Protein AF-A0A2T1E009-F1 (afdb_monomer_lite)

Radius of gyration: 15.41 Å; chains: 1; bounding box: 42×33×36 Å

Foldseek 3Di:
DDPLLVQLVVLLLVVLVCLQPHDQDFDPFDDDLLETQECDDDPPCCPDPSVLGLYHHDPCRGSLVSLVVSLCVSCVPLDDPFCSSQLVVQLSVQLVVQCVVCVPVDDNSLSSLQSSQLSVVQSVCSVVVNNDFDSDQVSSDTPVVVDDLVRDDGHNDSVVSQVVVVVVVDHD

Sequence (172 aa):
MDSNFQEKRAALNYLSEKLLLTPVGIDKEWGSANVVITSHQDKRASRSFYSQLRQIVTADAKELSWLFCKLGDIFLGLYDSTSELEFFGRLANTALRYQSLSKNDENQRDLLFAVLHEAFAILDEMESGIFEYFLVSPGNEIVDDFIEQAQRRGFVSVEETKKFFALKGIKL

Secondary structure (DSSP, 8-state):
--HHHHHHHHHHHHHHHHHHHSPPP--PPEEETTEEEESS--TTGGGSGGGGSEEEE-TTHHHHHHHHHHHHHHHBTTB-TTHHHHHHHHHHHHHHHHHHHHTT---HHHHHHHHHHHHHHHHHHHHTT-----S--GGG--GGGS--GGG-SS-S-HHHHHHHHHHTT---

pLDDT: mean 90.17, std 10.53, range [51.62, 98.62]

Structure (mmCIF, N/CA/C/O backbone):
data_AF-A0A2T1E009-F1
#
_entry.id   AF-A0A2T1E009-F1
#
loop_
_atom_site.group_PDB
_atom_site.id
_atom_site.type_symbol
_atom_site.label_atom_id
_atom_site.label_alt_id
_atom_site.label_comp_id
_atom_site.label_asym_id
_atom_site.label_entity_id
_atom_site.label_seq_id
_atom_site.pdbx_PDB_ins_code
_atom_site.Cartn_x
_atom_site.Cartn_y
_atom_site.Cartn_z
_atom_site.occupancy
_atom_site.B_iso_or_equiv
_atom_site.auth_seq_id
_atom_site.auth_comp_id
_atom_site.auth_asym_id
_atom_site.auth_atom_id
_atom_site.pdbx_PDB_model_num
ATOM 1 N N . MET A 1 1 ? -17.657 6.400 15.821 1.00 59.25 1 MET A N 1
ATOM 2 C CA . MET A 1 1 ? -16.548 6.243 14.864 1.00 59.25 1 MET A CA 1
ATOM 3 C C . MET A 1 1 ? -15.400 7.046 15.432 1.00 59.25 1 MET A C 1
ATOM 5 O O . MET A 1 1 ? -15.640 8.180 15.833 1.00 59.25 1 MET A O 1
ATOM 9 N N . ASP A 1 2 ? -14.243 6.425 15.612 1.00 80.81 2 ASP A N 1
ATOM 10 C CA . ASP A 1 2 ? -13.071 7.058 16.222 1.00 80.81 2 ASP A CA 1
ATOM 11 C C . ASP A 1 2 ? -12.526 8.145 15.274 1.00 80.81 2 ASP A C 1
ATOM 13 O O . ASP A 1 2 ? -12.359 7.907 14.073 1.00 80.81 2 ASP A O 1
ATOM 17 N N . SER A 1 3 ? -12.316 9.358 15.797 1.00 86.94 3 SER A N 1
ATOM 18 C CA . SER A 1 3 ? -11.892 10.522 15.011 1.00 86.94 3 SER A CA 1
ATOM 19 C C . SER A 1 3 ? -10.546 10.300 14.319 1.00 86.94 3 SER A C 1
ATOM 21 O O . SER A 1 3 ? -10.349 10.800 13.215 1.00 86.94 3 SER A O 1
ATOM 23 N N . ASN A 1 4 ? -9.655 9.494 14.905 1.00 92.75 4 ASN A N 1
ATOM 24 C CA . ASN A 1 4 ? -8.355 9.180 14.315 1.00 92.75 4 ASN A CA 1
ATOM 25 C C . ASN A 1 4 ? -8.506 8.385 13.003 1.00 92.75 4 ASN A C 1
ATOM 27 O O . ASN A 1 4 ? -7.931 8.743 11.975 1.00 92.75 4 ASN A O 1
ATOM 31 N N . PHE A 1 5 ? -9.351 7.349 12.992 1.00 95.12 5 PHE A N 1
ATOM 32 C CA . PHE A 1 5 ? -9.596 6.539 11.791 1.00 95.12 5 PHE A CA 1
ATOM 33 C C . PHE A 1 5 ? -10.293 7.334 10.684 1.00 95.12 5 PHE A C 1
ATOM 35 O O . PHE A 1 5 ? -9.970 7.167 9.505 1.00 95.12 5 PHE A O 1
ATOM 42 N N . GLN A 1 6 ? -11.200 8.248 11.042 1.00 95.00 6 GLN A N 1
ATOM 43 C CA . GLN A 1 6 ? -11.825 9.149 10.071 1.00 95.00 6 GLN A CA 1
ATOM 44 C C . GLN A 1 6 ? -10.801 10.076 9.402 1.00 95.00 6 GLN A C 1
ATOM 46 O O . GLN A 1 6 ? -10.836 10.238 8.180 1.00 95.00 6 GLN A O 1
ATOM 51 N N . GLU A 1 7 ? -9.863 10.637 10.169 1.00 96.62 7 GLU A N 1
ATOM 52 C CA . GLU A 1 7 ? -8.780 11.472 9.638 1.00 96.62 7 GLU A CA 1
ATOM 53 C C . GLU A 1 7 ? -7.863 10.686 8.694 1.00 96.62 7 GLU A C 1
ATOM 55 O O . GLU A 1 7 ? -7.585 11.142 7.581 1.00 96.62 7 GLU A O 1
ATOM 60 N N . LYS A 1 8 ? -7.447 9.471 9.078 1.00 97.62 8 LYS A N 1
ATOM 61 C CA . LYS A 1 8 ? -6.616 8.623 8.206 1.00 97.62 8 LYS A CA 1
ATOM 62 C C . LYS A 1 8 ? -7.347 8.239 6.921 1.00 97.62 8 LYS A C 1
ATOM 64 O O . LYS A 1 8 ? -6.766 8.285 5.837 1.00 97.62 8 LYS A O 1
ATOM 69 N N . ARG A 1 9 ? -8.645 7.937 7.011 1.00 97.38 9 ARG A N 1
ATOM 70 C CA . ARG A 1 9 ? -9.490 7.629 5.850 1.00 97.38 9 ARG A CA 1
ATOM 71 C C . ARG A 1 9 ? -9.611 8.820 4.902 1.00 97.38 9 ARG A C 1
ATOM 73 O O . ARG A 1 9 ? -9.524 8.642 3.687 1.00 97.38 9 ARG A O 1
ATOM 80 N N . ALA A 1 10 ? -9.773 10.029 5.438 1.00 96.81 10 ALA A N 1
ATOM 81 C CA . ALA A 1 10 ? -9.766 11.253 4.643 1.00 96.81 10 ALA A CA 1
ATOM 82 C C . ALA A 1 10 ? -8.408 11.471 3.955 1.00 96.81 10 ALA A C 1
ATOM 84 O O . ALA A 1 10 ? -8.376 11.811 2.772 1.00 96.81 10 ALA A O 1
ATOM 85 N N . ALA A 1 11 ? -7.297 11.201 4.647 1.00 98.00 11 ALA A N 1
ATOM 86 C CA . ALA A 1 11 ? -5.957 11.291 4.071 1.00 98.00 11 ALA A CA 1
ATOM 87 C C . ALA A 1 11 ? -5.729 10.279 2.931 1.00 98.00 11 ALA A C 1
ATOM 89 O O . ALA A 1 11 ? -5.160 10.644 1.902 1.00 98.00 11 ALA A O 1
ATOM 90 N N . LEU A 1 12 ? -6.224 9.041 3.061 1.00 97.94 12 LEU A N 1
ATOM 91 C CA . LEU A 1 12 ? -6.177 8.048 1.980 1.00 97.94 12 LEU A CA 1
ATOM 92 C C . LEU A 1 12 ? -7.020 8.461 0.770 1.00 97.94 12 LEU A C 1
ATOM 94 O O . LEU A 1 12 ? -6.556 8.344 -0.365 1.00 97.94 12 LEU A O 1
ATOM 98 N N . ASN A 1 13 ? -8.228 8.987 0.993 1.00 96.50 13 ASN A N 1
ATOM 99 C CA . ASN A 1 13 ? -9.058 9.513 -0.094 1.00 96.50 13 ASN A CA 1
ATOM 100 C C . ASN A 1 13 ? -8.341 10.671 -0.813 1.00 96.50 13 ASN A C 1
ATOM 102 O O . ASN A 1 13 ? -8.210 10.650 -2.035 1.00 96.50 13 ASN A O 1
ATOM 106 N N . TYR A 1 14 ? -7.777 11.624 -0.068 1.00 95.81 14 TYR A N 1
ATOM 107 C CA . TYR A 1 14 ? -6.994 12.716 -0.650 1.00 95.81 14 TYR A CA 1
ATOM 108 C C . TYR A 1 14 ? -5.792 12.206 -1.464 1.00 95.81 14 TYR A C 1
ATOM 110 O O . TYR A 1 14 ? -5.535 12.681 -2.571 1.00 95.81 14 TYR A O 1
ATOM 118 N N . LEU A 1 15 ? -5.064 11.208 -0.951 1.00 96.44 15 LEU A N 1
ATOM 119 C CA . LEU A 1 15 ? -3.936 10.606 -1.660 1.00 96.44 15 LEU A CA 1
ATOM 120 C C . LEU A 1 15 ? -4.378 9.930 -2.968 1.00 96.44 15 LEU A C 1
ATOM 122 O O . LEU A 1 15 ? -3.696 10.069 -3.983 1.00 96.44 15 LEU A O 1
ATOM 126 N N . SER A 1 16 ? -5.533 9.258 -2.965 1.00 94.75 16 SER A N 1
ATOM 127 C CA . SER A 1 16 ? -6.094 8.623 -4.163 1.00 94.75 16 SER A CA 1
ATOM 128 C C . SER A 1 16 ? -6.489 9.633 -5.247 1.00 94.75 16 SER A C 1
ATOM 130 O O . SER A 1 16 ? -6.161 9.435 -6.417 1.00 94.75 16 SER A O 1
ATOM 132 N N . GLU A 1 17 ? -7.095 10.763 -4.872 1.00 93.44 17 GLU A N 1
ATOM 133 C CA . GLU A 1 17 ? -7.392 11.859 -5.804 1.00 93.44 17 GLU A CA 1
ATOM 134 C C . GLU A 1 17 ? -6.108 12.483 -6.361 1.00 93.44 17 GLU A C 1
ATOM 136 O O . GLU A 1 17 ? -5.990 12.740 -7.562 1.00 93.44 17 GLU A O 1
ATOM 141 N N . LYS A 1 18 ? -5.104 12.681 -5.501 1.00 93.31 18 LYS A N 1
ATOM 142 C CA . LYS A 1 18 ? -3.812 13.240 -5.900 1.00 93.31 18 LYS A CA 1
ATOM 143 C C . LYS A 1 18 ? -3.093 12.362 -6.927 1.00 93.31 18 LYS A C 1
ATOM 145 O O . LYS A 1 18 ? -2.574 12.900 -7.907 1.00 93.31 18 LYS A O 1
ATOM 150 N N . LEU A 1 19 ? -3.084 11.042 -6.731 1.00 92.62 19 LEU A N 1
ATOM 151 C CA . LEU A 1 19 ? -2.498 10.080 -7.675 1.00 92.62 19 LEU A CA 1
ATOM 152 C C . LEU A 1 19 ? -3.182 10.103 -9.050 1.00 92.62 19 LEU A C 1
ATOM 154 O O . LEU A 1 19 ? -2.532 9.855 -10.066 1.00 92.62 19 LEU A O 1
ATOM 158 N N . LEU A 1 20 ? -4.477 10.426 -9.100 1.00 89.31 20 LEU A N 1
ATOM 159 C CA . LEU A 1 20 ? -5.213 10.546 -10.357 1.00 89.31 20 LEU A CA 1
ATOM 160 C C . LEU A 1 20 ? -4.874 11.847 -11.103 1.00 89.31 20 LEU A C 1
ATOM 162 O O . LEU A 1 20 ? -4.660 11.837 -12.320 1.00 89.31 20 LEU A O 1
ATOM 166 N N . LEU A 1 21 ? -4.854 12.966 -10.374 1.00 88.38 21 LEU A N 1
ATOM 167 C CA . LEU A 1 21 ? -4.870 14.317 -10.943 1.00 88.38 21 LEU A CA 1
ATOM 168 C C . LEU A 1 21 ? -3.486 14.931 -11.160 1.00 88.38 21 LEU A C 1
ATOM 170 O O . LEU A 1 21 ? -3.363 15.901 -11.908 1.00 88.38 21 LEU A O 1
ATOM 174 N N . THR A 1 22 ? -2.450 14.412 -10.501 1.00 88.38 22 THR A N 1
ATOM 175 C CA . THR A 1 22 ? -1.111 15.014 -10.519 1.00 88.38 22 THR A CA 1
ATOM 176 C C . THR A 1 22 ? -0.032 13.994 -10.878 1.00 88.38 22 THR A C 1
ATOM 178 O O . THR A 1 22 ? -0.251 12.792 -10.714 1.00 88.38 22 THR A O 1
ATOM 181 N N . PRO A 1 23 ? 1.135 14.439 -11.383 1.00 90.69 23 PRO A N 1
ATOM 182 C CA . PRO A 1 23 ? 2.300 13.571 -11.499 1.00 90.69 23 PRO A CA 1
ATOM 183 C C . PRO A 1 23 ? 2.642 12.939 -10.147 1.00 90.69 23 PRO A C 1
ATOM 185 O O . PRO A 1 23 ? 2.592 13.611 -9.112 1.00 90.69 23 PRO A O 1
ATOM 188 N N . VAL A 1 24 ? 2.990 11.653 -10.164 1.00 92.94 24 VAL A N 1
ATOM 189 C CA . VAL A 1 24 ? 3.362 10.922 -8.951 1.00 92.94 24 VAL A CA 1
ATOM 190 C C . VAL A 1 24 ? 4.660 11.508 -8.394 1.00 92.94 24 VAL A C 1
ATOM 192 O O . VAL A 1 24 ? 5.567 11.875 -9.143 1.00 92.94 24 VAL A O 1
ATOM 195 N N . GLY A 1 25 ? 4.727 11.655 -7.070 1.00 93.19 25 GLY A N 1
ATOM 196 C CA . GLY A 1 25 ? 5.964 12.057 -6.411 1.00 93.19 25 GLY A CA 1
ATOM 197 C C . GLY A 1 25 ? 7.020 10.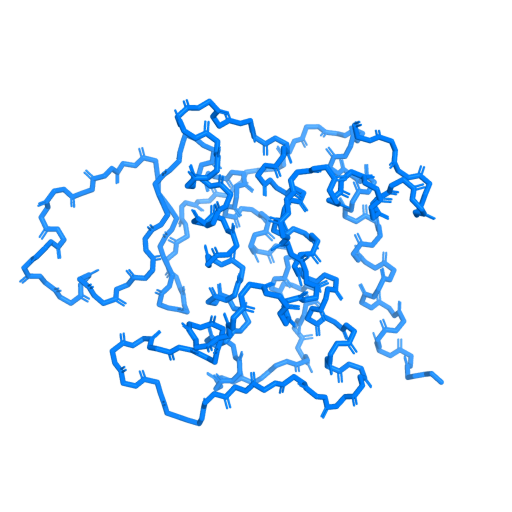957 -6.493 1.00 93.19 25 GLY A C 1
ATOM 198 O O . GLY A 1 25 ? 6.710 9.802 -6.757 1.00 93.19 25 GLY A O 1
ATOM 199 N N . ILE A 1 26 ? 8.272 11.312 -6.225 1.00 96.50 26 ILE A N 1
ATOM 200 C CA . ILE A 1 26 ? 9.382 10.358 -6.170 1.00 96.50 26 ILE A CA 1
ATOM 201 C C . ILE A 1 26 ? 10.104 10.475 -4.832 1.00 96.50 26 ILE A C 1
ATOM 203 O O . ILE A 1 26 ? 10.182 11.563 -4.258 1.00 96.50 26 ILE A O 1
ATOM 207 N N . ASP A 1 27 ? 10.659 9.363 -4.366 1.00 96.69 27 ASP A N 1
ATOM 208 C CA . ASP A 1 27 ? 11.581 9.311 -3.234 1.00 96.69 27 ASP A CA 1
ATOM 209 C C . ASP A 1 27 ? 12.829 8.490 -3.609 1.00 96.69 27 ASP A C 1
ATOM 211 O O . ASP A 1 27 ? 12.978 8.016 -4.740 1.00 96.69 27 ASP A O 1
ATOM 215 N N . LYS A 1 28 ? 13.772 8.355 -2.677 1.00 96.44 28 LYS A N 1
ATOM 216 C CA . LYS A 1 28 ? 14.851 7.370 -2.772 1.00 96.44 28 LYS A CA 1
ATOM 217 C C . LYS A 1 28 ? 14.256 5.960 -2.758 1.00 96.44 28 LYS A C 1
ATOM 219 O O . LYS A 1 28 ? 13.160 5.745 -2.253 1.00 96.44 28 LYS A O 1
ATOM 224 N N . GLU A 1 29 ? 15.008 5.007 -3.299 1.00 95.62 29 GLU A N 1
ATOM 225 C CA . GLU A 1 29 ? 14.662 3.588 -3.197 1.00 95.62 29 GLU A CA 1
ATOM 226 C C . GLU A 1 29 ? 14.481 3.174 -1.727 1.00 95.62 29 GLU A C 1
ATOM 228 O O . GLU A 1 29 ? 15.238 3.605 -0.850 1.00 95.62 29 GLU A O 1
ATOM 233 N N . TRP A 1 30 ? 13.451 2.369 -1.465 1.00 96.06 30 TRP A N 1
ATOM 234 C CA . TRP A 1 30 ? 13.050 1.970 -0.120 1.00 96.06 30 TRP A CA 1
ATOM 235 C C . TRP A 1 30 ? 13.895 0.810 0.410 1.00 96.06 30 TRP A C 1
ATOM 237 O O . TRP A 1 30 ? 14.167 -0.158 -0.303 1.00 96.06 30 TRP A O 1
ATOM 247 N N . GLY A 1 31 ? 14.233 0.870 1.698 1.00 92.44 31 GLY A N 1
ATOM 248 C CA . GLY A 1 31 ? 14.943 -0.187 2.416 1.00 92.44 31 GLY A CA 1
ATOM 249 C C . GLY A 1 31 ? 14.652 -0.131 3.912 1.00 92.44 31 GLY A C 1
ATOM 250 O O . GLY A 1 31 ? 15.496 0.311 4.687 1.00 92.44 31 GLY A O 1
ATOM 251 N N . SER A 1 32 ? 13.446 -0.532 4.310 1.00 91.19 32 SER A N 1
ATOM 252 C CA . SER A 1 32 ? 12.987 -0.551 5.707 1.00 91.19 32 SER A CA 1
ATOM 253 C C . SER A 1 32 ? 11.902 -1.611 5.911 1.00 91.19 32 SER A C 1
ATOM 255 O O . SER A 1 32 ? 11.340 -2.106 4.935 1.00 91.19 32 SER A O 1
ATOM 257 N N . ALA A 1 33 ? 11.608 -1.958 7.169 1.00 91.25 33 ALA A N 1
ATOM 258 C CA . ALA A 1 33 ? 10.594 -2.948 7.556 1.00 91.25 33 ALA A CA 1
ATOM 259 C C . ALA A 1 33 ? 10.740 -4.291 6.811 1.00 91.25 33 ALA A C 1
ATOM 261 O O . ALA A 1 33 ? 9.762 -4.900 6.393 1.00 91.25 33 ALA A O 1
ATOM 262 N N . ASN A 1 34 ? 11.990 -4.723 6.594 1.00 90.94 34 ASN A N 1
ATOM 263 C CA . ASN A 1 34 ? 12.362 -5.903 5.803 1.00 90.94 34 ASN A CA 1
ATOM 264 C C . ASN A 1 34 ? 11.814 -5.933 4.355 1.00 90.94 34 ASN A C 1
ATOM 266 O O . ASN A 1 34 ? 11.739 -6.993 3.720 1.00 90.94 34 ASN A O 1
ATOM 270 N N . VAL A 1 35 ? 11.471 -4.765 3.815 1.00 93.94 35 VAL A N 1
ATOM 271 C CA . VAL A 1 35 ? 11.057 -4.550 2.430 1.00 93.94 35 VAL A CA 1
ATOM 272 C C . VAL A 1 35 ? 12.142 -3.762 1.705 1.00 93.94 35 VAL A C 1
ATOM 274 O O . VAL A 1 35 ? 12.717 -2.815 2.246 1.00 93.94 35 VAL A O 1
ATOM 277 N N . VAL A 1 36 ? 12.400 -4.136 0.454 1.00 95.00 36 VAL A N 1
ATOM 278 C CA . VAL A 1 36 ? 13.275 -3.403 -0.464 1.00 95.00 36 VAL A CA 1
ATOM 279 C C . VAL A 1 36 ? 12.507 -3.108 -1.744 1.00 95.00 36 VAL A C 1
ATOM 281 O O . VAL A 1 36 ? 11.981 -4.029 -2.364 1.00 95.00 36 VAL A O 1
ATOM 284 N N . ILE A 1 37 ? 12.479 -1.843 -2.161 1.00 96.69 37 ILE A N 1
ATOM 285 C CA . ILE A 1 37 ? 11.933 -1.427 -3.459 1.00 96.69 37 ILE A CA 1
ATOM 286 C C . ILE A 1 37 ? 13.076 -0.832 -4.267 1.00 96.69 37 ILE A C 1
ATOM 288 O O . ILE A 1 37 ? 13.658 0.170 -3.860 1.00 96.69 37 ILE A O 1
ATOM 292 N N . THR A 1 38 ? 13.401 -1.437 -5.406 1.00 95.75 38 THR A N 1
ATOM 293 C CA . THR A 1 38 ? 14.547 -1.018 -6.220 1.00 95.75 38 THR A CA 1
ATOM 294 C C . THR A 1 38 ? 14.273 -1.141 -7.712 1.00 95.75 38 THR A C 1
ATOM 296 O O . THR A 1 38 ? 13.491 -1.977 -8.157 1.00 95.75 38 THR A O 1
ATOM 299 N N . SER A 1 39 ? 14.945 -0.311 -8.503 1.00 94.19 39 SER A N 1
ATOM 300 C CA . SER A 1 39 ? 14.938 -0.391 -9.966 1.00 94.19 39 SER A CA 1
ATOM 301 C C . SER A 1 39 ? 15.928 -1.417 -10.521 1.00 94.19 39 SER A C 1
ATOM 303 O O . SER A 1 39 ? 15.928 -1.715 -11.718 1.00 94.19 39 SER A O 1
ATOM 305 N N . HIS A 1 40 ? 16.765 -1.999 -9.658 1.00 88.88 40 HIS A N 1
ATOM 306 C CA . HIS A 1 40 ? 17.836 -2.897 -10.062 1.00 88.88 40 HIS A CA 1
ATOM 307 C C . HIS A 1 40 ? 17.768 -4.238 -9.338 1.00 88.88 40 HIS A C 1
ATOM 309 O O . HIS A 1 40 ? 17.869 -4.332 -8.117 1.00 88.88 40 HIS A O 1
ATOM 315 N N . GLN A 1 41 ? 17.681 -5.318 -10.114 1.00 77.88 41 GLN A N 1
ATOM 316 C CA . GLN A 1 41 ? 17.782 -6.663 -9.564 1.00 77.88 41 GLN A CA 1
ATOM 317 C C . GLN A 1 41 ? 19.236 -6.969 -9.180 1.00 77.88 41 GLN A C 1
ATOM 319 O O . GLN A 1 41 ? 20.085 -7.199 -10.048 1.00 77.88 41 GLN A O 1
ATOM 324 N N . ASP A 1 42 ? 19.532 -7.017 -7.881 1.00 66.25 42 ASP A N 1
ATOM 325 C CA . ASP A 1 42 ? 20.856 -7.431 -7.419 1.00 66.25 42 ASP A CA 1
ATOM 326 C C . ASP A 1 42 ? 20.976 -8.964 -7.409 1.00 66.25 42 ASP A C 1
ATOM 328 O O . ASP A 1 42 ? 20.496 -9.663 -6.514 1.00 66.25 42 ASP A O 1
ATOM 332 N N . LYS A 1 43 ? 21.658 -9.511 -8.423 1.00 59.31 43 LYS A N 1
ATOM 333 C CA . LYS A 1 43 ? 21.873 -10.962 -8.599 1.00 59.31 43 LYS A CA 1
ATOM 334 C C . LYS A 1 43 ? 22.664 -11.617 -7.454 1.00 59.31 43 LYS A C 1
ATOM 336 O O . LYS A 1 43 ? 22.793 -12.839 -7.436 1.00 59.31 43 LYS A O 1
ATOM 341 N N . ARG A 1 44 ? 23.221 -10.839 -6.517 1.00 53.69 44 ARG A N 1
ATOM 342 C CA . ARG A 1 44 ? 24.002 -11.337 -5.368 1.00 53.69 44 ARG A CA 1
ATOM 343 C C . ARG A 1 44 ? 23.160 -11.596 -4.115 1.00 53.69 44 ARG A C 1
ATOM 345 O O . ARG A 1 44 ? 23.671 -1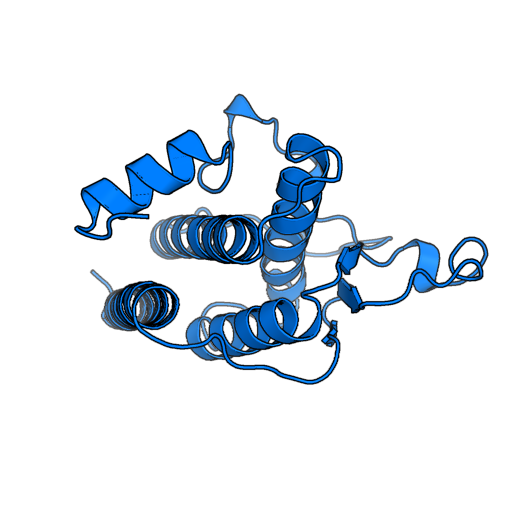2.204 -3.174 1.00 53.69 44 ARG A O 1
ATOM 352 N N . ALA A 1 45 ? 21.891 -11.181 -4.099 1.00 53.66 45 ALA A N 1
ATOM 353 C CA . ALA A 1 45 ? 21.011 -11.313 -2.935 1.00 53.66 45 ALA A CA 1
ATOM 354 C C . ALA A 1 45 ? 20.752 -12.776 -2.518 1.00 53.66 45 ALA A C 1
ATOM 356 O O . ALA A 1 45 ? 20.524 -13.052 -1.343 1.00 53.66 45 ALA A O 1
ATOM 357 N N . SER A 1 46 ? 20.891 -13.737 -3.441 1.00 52.28 46 SER A N 1
ATOM 358 C CA . SER A 1 46 ? 20.552 -15.152 -3.219 1.00 52.28 46 SER A CA 1
ATOM 359 C C . SER A 1 46 ? 21.461 -15.914 -2.237 1.00 52.28 46 SER A C 1
ATOM 361 O O . SER A 1 46 ? 21.233 -17.098 -2.004 1.00 52.28 46 SER A O 1
ATOM 363 N N . ARG A 1 47 ? 22.518 -15.293 -1.691 1.00 51.62 47 ARG A N 1
ATOM 364 C CA . ARG A 1 47 ? 23.462 -15.916 -0.733 1.00 51.62 47 ARG A CA 1
ATOM 365 C C . ARG A 1 47 ? 23.677 -15.106 0.556 1.00 51.62 47 ARG A C 1
ATOM 367 O O . ARG A 1 47 ? 24.614 -15.390 1.294 1.00 51.62 47 ARG A O 1
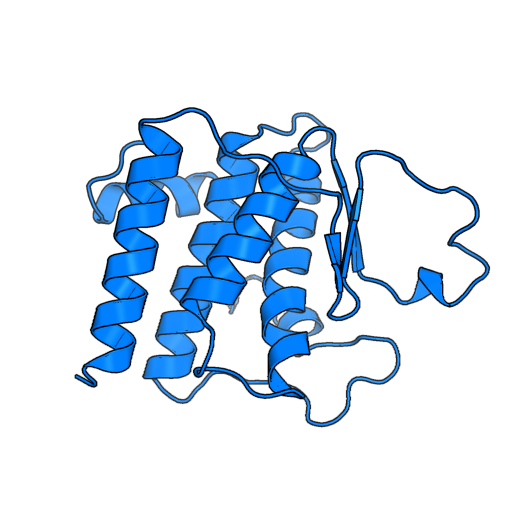ATOM 374 N N . SER A 1 48 ? 22.857 -14.088 0.817 1.00 58.28 48 SER A N 1
ATOM 375 C CA . SER A 1 48 ? 23.050 -13.131 1.919 1.00 58.28 48 SER A CA 1
ATOM 376 C C . SER A 1 48 ? 21.784 -12.965 2.772 1.00 58.28 48 SER A C 1
ATOM 378 O O . SER A 1 48 ? 20.727 -13.472 2.406 1.00 58.28 48 SER A O 1
ATOM 380 N N . PHE A 1 49 ? 21.877 -12.213 3.876 1.00 54.34 49 PHE A N 1
ATOM 381 C CA . PHE A 1 49 ? 20.752 -11.712 4.689 1.00 54.34 49 PHE A CA 1
ATOM 382 C C . PHE A 1 49 ? 19.605 -11.140 3.828 1.00 54.34 49 PHE A C 1
ATOM 384 O O . PHE A 1 49 ? 18.434 -11.311 4.146 1.00 54.34 49 PHE A O 1
ATOM 391 N N . TYR A 1 50 ? 19.941 -10.562 2.668 1.00 54.75 50 TYR A N 1
ATOM 392 C CA . TYR A 1 50 ? 18.993 -10.066 1.663 1.00 54.75 50 TYR A CA 1
ATOM 393 C C . TYR A 1 50 ? 18.054 -11.131 1.068 1.00 54.75 50 TYR A C 1
ATOM 395 O O . TYR A 1 50 ? 17.025 -10.767 0.514 1.00 54.75 50 TYR A O 1
ATOM 403 N N . SER A 1 51 ? 18.363 -12.428 1.190 1.00 60.31 51 SER A N 1
ATOM 404 C CA . SER A 1 51 ? 17.490 -13.522 0.727 1.00 60.31 51 SER A CA 1
ATOM 405 C C . SER A 1 51 ? 16.172 -13.628 1.499 1.00 60.31 51 SER A C 1
ATOM 407 O O . SER A 1 51 ? 15.237 -14.250 1.007 1.00 60.31 51 SER A O 1
ATOM 409 N N . GLN A 1 52 ? 16.095 -13.016 2.684 1.00 73.38 52 GLN A N 1
ATOM 410 C CA . GLN A 1 52 ? 14.889 -12.983 3.513 1.00 73.38 52 GLN A CA 1
ATOM 411 C C . GLN A 1 52 ? 14.087 -11.684 3.333 1.00 73.38 52 GLN A C 1
ATOM 413 O O . GLN A 1 52 ? 13.011 -11.538 3.904 1.00 73.38 52 GLN A O 1
ATOM 418 N N . LEU A 1 53 ? 14.585 -10.714 2.557 1.00 84.88 53 LEU A N 1
ATOM 419 C CA . LEU A 1 53 ? 13.872 -9.456 2.337 1.00 84.88 53 LEU A CA 1
ATOM 420 C C . LEU A 1 53 ? 12.798 -9.620 1.262 1.00 84.88 53 LEU A C 1
ATOM 422 O O . LEU A 1 53 ? 13.014 -10.272 0.239 1.00 84.88 53 LEU A O 1
ATOM 426 N N . ARG A 1 54 ? 11.661 -8.948 1.459 1.00 90.94 54 ARG A N 1
ATOM 427 C CA . ARG A 1 54 ? 10.645 -8.797 0.412 1.00 90.94 54 ARG A CA 1
ATOM 428 C C . ARG A 1 54 ? 11.157 -7.782 -0.596 1.00 90.94 54 ARG A C 1
ATOM 430 O O . ARG A 1 54 ? 11.116 -6.579 -0.345 1.00 90.94 54 ARG A O 1
ATOM 437 N N . GLN A 1 55 ? 11.691 -8.275 -1.707 1.00 92.88 55 GLN A N 1
ATOM 438 C CA . GLN A 1 55 ? 12.282 -7.438 -2.744 1.00 92.88 55 GLN A CA 1
ATOM 439 C C . GLN A 1 55 ? 11.307 -7.223 -3.900 1.00 92.88 55 GLN A C 1
ATOM 441 O O . GLN A 1 55 ? 10.966 -8.166 -4.609 1.00 92.88 55 GLN A O 1
ATOM 446 N N . ILE A 1 56 ? 10.931 -5.968 -4.128 1.00 95.00 56 ILE A N 1
ATOM 447 C CA . ILE A 1 56 ? 10.164 -5.524 -5.292 1.00 95.00 56 ILE A CA 1
ATOM 448 C C . ILE A 1 56 ? 11.143 -4.884 -6.268 1.00 95.00 56 ILE A C 1
ATOM 450 O O . ILE A 1 56 ? 11.837 -3.922 -5.926 1.00 95.00 56 ILE A O 1
ATOM 454 N N . VAL A 1 57 ? 11.202 -5.426 -7.483 1.00 94.75 57 VAL A N 1
ATOM 455 C CA . VAL A 1 57 ? 12.014 -4.871 -8.570 1.00 94.75 57 VAL A CA 1
ATOM 456 C C . VAL A 1 57 ? 11.082 -4.294 -9.624 1.00 94.75 57 VAL A C 1
ATOM 458 O O . VAL A 1 57 ? 10.350 -5.048 -10.257 1.00 94.75 57 VAL A O 1
ATOM 461 N N . THR A 1 58 ? 11.096 -2.975 -9.807 1.00 95.44 58 THR A N 1
ATOM 462 C CA . THR A 1 58 ? 10.223 -2.267 -10.761 1.00 95.44 58 THR A CA 1
ATOM 463 C C . THR A 1 58 ? 10.915 -1.026 -11.326 1.00 95.44 58 THR A C 1
ATOM 465 O O . THR A 1 58 ? 11.719 -0.389 -10.646 1.00 95.44 58 THR A O 1
ATOM 468 N N . ALA A 1 59 ? 10.593 -0.654 -12.568 1.00 95.56 59 ALA A N 1
ATOM 469 C CA . ALA A 1 59 ? 11.031 0.618 -13.145 1.00 95.56 59 ALA A CA 1
ATOM 470 C C . ALA A 1 59 ? 10.497 1.833 -12.359 1.00 95.56 59 ALA A C 1
ATOM 472 O O . ALA A 1 59 ? 11.164 2.865 -12.314 1.00 95.56 59 ALA A O 1
ATOM 473 N N . ASP A 1 60 ? 9.359 1.675 -11.678 1.00 96.69 60 ASP A N 1
ATOM 474 C CA . ASP A 1 60 ? 8.653 2.706 -10.909 1.00 96.69 60 ASP A CA 1
ATOM 475 C C . ASP A 1 60 ? 9.058 2.717 -9.423 1.00 96.69 60 ASP A C 1
ATOM 477 O O . ASP A 1 60 ? 8.283 3.074 -8.531 1.00 96.69 60 ASP A O 1
ATOM 481 N N . ALA A 1 61 ? 10.283 2.273 -9.118 1.00 97.44 61 ALA A N 1
ATOM 482 C CA . ALA A 1 61 ? 10.730 2.042 -7.745 1.00 97.44 61 ALA A CA 1
ATOM 483 C C . ALA A 1 61 ? 10.662 3.299 -6.871 1.00 97.44 61 ALA A C 1
ATOM 485 O O . ALA A 1 61 ? 10.362 3.209 -5.680 1.00 97.44 61 ALA A O 1
ATOM 486 N N . LYS A 1 62 ? 10.927 4.475 -7.443 1.00 97.88 62 LYS A N 1
ATOM 487 C CA . LYS A 1 62 ? 10.944 5.743 -6.703 1.00 97.88 62 LYS A CA 1
ATOM 488 C C . LYS A 1 62 ? 9.540 6.248 -6.403 1.00 97.88 62 LYS A C 1
ATOM 490 O O . LYS A 1 62 ? 9.305 6.777 -5.319 1.00 97.88 62 LYS A O 1
ATOM 495 N N . GLU A 1 63 ? 8.619 6.069 -7.337 1.00 98.31 63 GLU A N 1
ATOM 496 C CA . GLU A 1 63 ? 7.201 6.380 -7.209 1.00 98.31 63 GLU A CA 1
ATOM 497 C C . GLU A 1 63 ? 6.532 5.456 -6.189 1.00 98.31 63 GLU A C 1
ATOM 499 O O . GLU A 1 63 ? 5.795 5.914 -5.313 1.00 98.31 63 GLU A O 1
ATOM 504 N N . LEU A 1 64 ? 6.847 4.160 -6.243 1.00 98.50 64 LEU A N 1
ATOM 505 C CA . LEU A 1 64 ? 6.361 3.194 -5.265 1.00 98.50 64 LEU A CA 1
ATOM 506 C C . LEU A 1 64 ? 6.943 3.464 -3.869 1.00 98.50 64 LEU A C 1
ATOM 508 O O . LEU A 1 64 ? 6.205 3.446 -2.886 1.00 98.50 64 LEU A O 1
ATOM 512 N N . SER A 1 65 ? 8.235 3.794 -3.774 1.00 98.50 65 SER A N 1
ATOM 513 C CA . SER A 1 65 ? 8.864 4.181 -2.501 1.00 98.50 65 SER A CA 1
ATOM 514 C C . SER A 1 65 ? 8.241 5.456 -1.924 1.00 98.50 65 SER A C 1
ATOM 516 O O . SER A 1 65 ? 7.962 5.521 -0.729 1.00 98.50 65 SER A O 1
ATOM 518 N N . TRP A 1 66 ? 7.936 6.447 -2.770 1.00 98.38 66 TRP A N 1
ATOM 519 C CA . TRP A 1 66 ? 7.204 7.646 -2.359 1.00 98.38 66 TRP A CA 1
ATOM 520 C C . TRP A 1 66 ? 5.820 7.313 -1.796 1.00 98.38 66 TRP A C 1
ATOM 522 O O . TRP A 1 66 ? 5.422 7.874 -0.771 1.00 98.38 66 TRP A O 1
ATOM 532 N N . LEU A 1 67 ? 5.093 6.385 -2.428 1.00 98.62 67 LEU A N 1
ATOM 533 C CA . LEU A 1 67 ? 3.803 5.928 -1.917 1.00 98.62 67 LEU A CA 1
ATOM 534 C C . LEU A 1 67 ? 3.961 5.250 -0.548 1.00 98.62 67 LEU A C 1
ATOM 536 O O . LEU A 1 67 ? 3.201 5.568 0.362 1.00 98.62 67 LEU A O 1
ATOM 540 N N . PHE A 1 68 ? 4.972 4.394 -0.368 1.00 98.56 68 PHE A N 1
ATOM 541 C CA . PHE A 1 68 ? 5.279 3.765 0.924 1.00 98.56 68 PHE A CA 1
ATOM 542 C C . PHE A 1 68 ? 5.563 4.807 2.014 1.00 98.56 68 PHE A C 1
ATOM 544 O O . PHE A 1 68 ? 4.994 4.708 3.100 1.00 98.56 68 PHE A O 1
ATOM 551 N N . CYS A 1 69 ? 6.342 5.855 1.716 1.00 98.19 69 CYS A N 1
ATOM 552 C CA . CYS A 1 69 ? 6.554 6.974 2.640 1.00 98.19 69 CYS A CA 1
ATOM 553 C C . CYS A 1 69 ? 5.229 7.644 3.032 1.00 98.19 69 CYS A C 1
ATOM 555 O O . CYS A 1 69 ? 4.970 7.865 4.212 1.00 98.19 69 CYS A O 1
ATOM 557 N N . LYS A 1 70 ? 4.359 7.950 2.058 1.00 98.50 70 LYS A N 1
ATOM 558 C CA . LYS A 1 70 ? 3.070 8.606 2.336 1.00 98.50 70 LYS A CA 1
ATOM 559 C C . LYS A 1 70 ? 2.126 7.724 3.140 1.00 98.50 70 LYS A C 1
ATOM 561 O O . LYS A 1 70 ? 1.425 8.234 4.007 1.00 98.50 70 LYS A O 1
ATOM 566 N N . LEU A 1 71 ? 2.106 6.424 2.872 1.00 98.56 71 LEU A N 1
ATOM 567 C CA . LEU A 1 71 ? 1.313 5.475 3.643 1.00 98.56 71 LEU A CA 1
ATOM 568 C C . LEU A 1 71 ? 1.862 5.325 5.067 1.00 98.56 71 LEU A C 1
ATOM 570 O O . LEU A 1 71 ? 1.072 5.361 6.003 1.00 98.56 71 LEU A O 1
ATOM 574 N N . GLY A 1 72 ? 3.183 5.278 5.252 1.00 97.69 72 GLY A N 1
ATOM 575 C CA . GLY A 1 72 ? 3.805 5.337 6.578 1.00 97.69 72 GLY A CA 1
ATOM 576 C C . GLY A 1 72 ? 3.410 6.598 7.355 1.00 97.69 72 GLY A C 1
ATOM 577 O O . GLY A 1 72 ? 2.935 6.498 8.482 1.00 97.69 72 GLY A O 1
ATOM 578 N N . ASP A 1 73 ? 3.499 7.776 6.725 1.00 97.81 73 ASP A N 1
ATOM 579 C CA . ASP A 1 73 ? 3.070 9.052 7.324 1.00 97.81 73 ASP A CA 1
ATOM 580 C C . ASP A 1 73 ? 1.589 9.012 7.754 1.00 97.81 73 ASP A C 1
ATOM 582 O O . ASP A 1 73 ? 1.225 9.477 8.837 1.00 97.81 73 ASP A O 1
ATOM 586 N N . ILE A 1 74 ? 0.714 8.458 6.903 1.00 98.31 74 ILE A N 1
ATOM 587 C CA . ILE A 1 74 ? -0.724 8.357 7.178 1.00 98.31 74 ILE A CA 1
ATOM 588 C C . ILE A 1 74 ? -0.980 7.394 8.336 1.00 98.31 74 ILE A C 1
ATOM 590 O O . ILE A 1 74 ? -1.716 7.747 9.252 1.00 98.31 74 ILE A O 1
ATOM 594 N N . PHE A 1 75 ? -0.375 6.210 8.337 1.00 98.00 75 PHE A N 1
ATOM 595 C CA . PHE A 1 75 ? -0.625 5.180 9.348 1.00 98.00 75 PHE A CA 1
ATOM 596 C C . PHE A 1 75 ? 0.169 5.370 10.641 1.00 98.00 75 PHE A C 1
ATOM 598 O O . PHE A 1 75 ? -0.062 4.640 11.604 1.00 98.00 75 PHE A O 1
ATOM 605 N N . LEU A 1 76 ? 1.050 6.371 10.710 1.00 95.19 76 LEU A N 1
ATOM 606 C CA . LEU A 1 76 ? 1.796 6.684 11.921 1.00 95.19 76 LEU A CA 1
ATOM 607 C C . LEU A 1 76 ? 0.850 6.842 13.123 1.00 95.19 76 LEU A C 1
ATOM 609 O O . LEU A 1 76 ? -0.101 7.636 13.095 1.00 95.19 76 LEU A O 1
ATOM 613 N N . GLY A 1 77 ? 1.135 6.072 14.174 1.00 94.69 77 GLY A N 1
ATOM 614 C CA . GLY A 1 77 ? 0.335 5.996 15.397 1.00 94.69 77 GLY A CA 1
ATOM 615 C C . GLY A 1 77 ? -0.776 4.939 15.387 1.00 94.69 77 GLY A C 1
ATOM 616 O O . GLY A 1 77 ? -1.418 4.768 16.419 1.00 94.69 77 GLY A O 1
ATOM 617 N N . LEU A 1 78 ? -1.009 4.236 14.270 1.00 95.62 78 LEU A N 1
ATOM 618 C CA . LEU A 1 78 ? -1.922 3.082 14.196 1.00 95.62 78 LEU A CA 1
ATOM 619 C C . LEU A 1 78 ? -1.215 1.728 14.329 1.00 95.62 78 LEU A C 1
ATOM 621 O O . LEU A 1 78 ? -1.862 0.741 14.664 1.00 95.62 78 LEU A O 1
ATOM 625 N N . TYR A 1 79 ? 0.092 1.683 14.085 1.00 93.06 79 TYR A N 1
ATOM 626 C CA . TYR A 1 79 ? 0.932 0.509 14.299 1.00 93.06 79 TYR A CA 1
ATOM 627 C C . TYR A 1 79 ? 2.058 0.820 15.296 1.00 93.06 79 TYR A C 1
ATOM 629 O O . TYR A 1 79 ? 2.418 1.978 15.526 1.00 93.06 79 TYR A O 1
ATOM 637 N N . ASP A 1 80 ? 2.620 -0.234 15.875 1.00 91.31 80 ASP A N 1
ATOM 638 C CA . ASP A 1 80 ? 3.829 -0.236 16.698 1.00 91.31 80 ASP A CA 1
ATOM 639 C C . ASP A 1 80 ? 4.995 -0.914 15.957 1.00 91.31 80 ASP A C 1
ATOM 641 O O . ASP A 1 80 ? 4.850 -1.356 14.820 1.00 91.31 80 ASP A O 1
ATOM 645 N N . SER A 1 81 ? 6.158 -1.043 16.603 1.00 84.62 81 SER A N 1
ATOM 646 C CA . SER A 1 81 ? 7.346 -1.664 15.995 1.00 84.62 81 SER A CA 1
ATOM 647 C C . SER A 1 81 ? 7.143 -3.114 15.537 1.00 84.62 81 SER A C 1
ATOM 649 O O . SER A 1 81 ? 7.950 -3.629 14.769 1.00 84.62 81 SER A O 1
ATOM 651 N N . THR A 1 82 ? 6.120 -3.799 16.049 1.00 85.56 82 THR A N 1
ATOM 652 C CA . THR A 1 82 ? 5.852 -5.209 15.748 1.00 85.56 82 THR A CA 1
ATOM 653 C C . THR A 1 82 ? 4.908 -5.321 14.555 1.00 85.56 82 THR A C 1
ATOM 655 O O . THR A 1 82 ? 5.205 -5.992 13.571 1.00 85.56 82 THR A O 1
ATOM 658 N N . SER A 1 83 ? 3.793 -4.597 14.619 1.00 93.31 83 SER A N 1
ATOM 659 C CA . SER A 1 83 ? 2.769 -4.534 13.570 1.00 93.31 83 SER A CA 1
ATOM 660 C C . SER A 1 83 ? 3.209 -3.736 12.333 1.00 93.31 83 SER A C 1
ATOM 662 O O . SER A 1 83 ? 2.637 -3.915 11.258 1.00 93.31 83 SER A O 1
ATOM 664 N N . GLU A 1 84 ? 4.266 -2.923 12.440 1.00 94.75 84 GLU A N 1
ATOM 665 C CA . GLU A 1 84 ? 4.909 -2.243 11.307 1.00 94.75 84 GLU A CA 1
ATOM 666 C C . GLU A 1 84 ? 5.377 -3.228 10.221 1.00 94.75 84 GLU A C 1
ATOM 668 O O . GLU A 1 84 ? 5.232 -2.951 9.027 1.00 94.75 84 GLU A O 1
ATOM 673 N N . LEU A 1 85 ? 5.903 -4.393 10.622 1.00 94.25 85 LEU A N 1
ATOM 674 C CA . LEU A 1 85 ? 6.377 -5.418 9.686 1.00 94.25 85 LEU A CA 1
ATOM 675 C C . LEU A 1 85 ? 5.228 -6.007 8.862 1.00 94.25 85 LEU A C 1
ATOM 677 O O . LEU A 1 85 ? 5.367 -6.169 7.651 1.00 94.25 85 LEU A O 1
ATOM 681 N N . GLU A 1 86 ? 4.086 -6.274 9.498 1.00 96.56 86 GLU A N 1
ATOM 682 C CA . GLU A 1 86 ? 2.876 -6.728 8.807 1.00 96.56 86 GLU A CA 1
ATOM 683 C C . GLU A 1 86 ? 2.373 -5.657 7.840 1.00 96.56 86 GLU A C 1
ATOM 685 O O . GLU A 1 86 ? 2.098 -5.947 6.678 1.00 96.56 86 GLU A O 1
ATOM 690 N N . PHE A 1 87 ? 2.300 -4.404 8.298 1.00 97.88 87 PHE A N 1
ATOM 691 C CA . PHE A 1 87 ? 1.804 -3.292 7.495 1.00 97.88 87 PHE A CA 1
ATOM 692 C C . PHE A 1 87 ? 2.605 -3.129 6.197 1.00 97.88 87 PHE A C 1
ATOM 694 O O . PHE A 1 87 ? 2.053 -3.267 5.104 1.00 97.88 87 PHE A O 1
ATOM 701 N N . PHE A 1 88 ? 3.917 -2.893 6.290 1.00 97.69 88 PHE A N 1
ATOM 702 C CA . PHE A 1 88 ? 4.746 -2.713 5.095 1.00 97.69 88 PHE A CA 1
ATOM 703 C C . PHE A 1 88 ? 4.922 -4.011 4.306 1.00 97.69 88 PHE A C 1
ATOM 705 O O . PHE A 1 88 ? 4.989 -3.975 3.074 1.00 97.69 88 PHE A O 1
ATOM 712 N N . GLY A 1 89 ? 4.941 -5.157 4.987 1.00 96.44 89 GLY A N 1
ATOM 713 C CA . GLY A 1 89 ? 4.979 -6.469 4.356 1.00 96.44 89 GLY A CA 1
ATOM 714 C C . GLY A 1 89 ? 3.768 -6.723 3.456 1.00 96.44 89 GLY A C 1
ATOM 715 O O . GLY A 1 89 ? 3.941 -7.173 2.324 1.00 96.44 89 GLY A O 1
ATOM 716 N N . ARG A 1 90 ? 2.557 -6.356 3.890 1.00 97.62 90 ARG A N 1
ATOM 717 C CA . ARG A 1 90 ? 1.318 -6.477 3.099 1.00 97.62 90 ARG A CA 1
ATOM 718 C C . ARG A 1 90 ? 1.279 -5.559 1.890 1.00 97.62 90 ARG A C 1
ATOM 720 O O . ARG A 1 90 ? 0.866 -5.982 0.805 1.00 97.62 90 ARG A O 1
ATOM 727 N N . LEU A 1 91 ? 1.751 -4.321 2.044 1.00 98.50 91 LEU A N 1
ATOM 728 C CA . LEU A 1 91 ? 1.925 -3.409 0.910 1.00 98.50 91 LEU A CA 1
ATOM 729 C C . LEU A 1 91 ? 2.900 -4.009 -0.112 1.00 98.50 91 LEU A C 1
ATOM 731 O O . LEU A 1 91 ? 2.647 -3.975 -1.318 1.00 98.50 91 LEU A O 1
ATOM 735 N N . ALA A 1 92 ? 3.985 -4.622 0.369 1.00 97.88 92 ALA A N 1
ATOM 736 C CA . ALA A 1 92 ? 4.984 -5.236 -0.489 1.00 97.88 92 ALA A CA 1
ATOM 737 C C . ALA A 1 92 ? 4.471 -6.492 -1.203 1.00 97.88 92 ALA A C 1
ATOM 739 O O . ALA A 1 92 ? 4.620 -6.623 -2.419 1.00 97.88 92 ALA A O 1
ATOM 740 N N . ASN A 1 93 ? 3.802 -7.382 -0.474 1.00 96.94 93 ASN A N 1
ATOM 741 C CA . ASN A 1 93 ? 3.148 -8.555 -1.039 1.00 96.94 93 ASN A CA 1
ATOM 742 C C . ASN A 1 93 ? 2.106 -8.162 -2.088 1.00 96.94 93 ASN A C 1
ATOM 744 O O . ASN A 1 93 ? 1.985 -8.827 -3.113 1.00 96.94 93 ASN A O 1
ATOM 748 N N . THR A 1 94 ? 1.390 -7.058 -1.881 1.00 98.12 94 THR A N 1
ATOM 749 C CA . THR A 1 94 ? 0.446 -6.530 -2.868 1.00 98.12 94 THR A CA 1
ATOM 750 C C . THR A 1 94 ? 1.131 -6.103 -4.160 1.00 98.12 94 THR A C 1
ATOM 752 O O . THR A 1 94 ? 0.680 -6.503 -5.235 1.00 98.12 94 THR A O 1
ATOM 755 N N . ALA A 1 95 ? 2.241 -5.364 -4.075 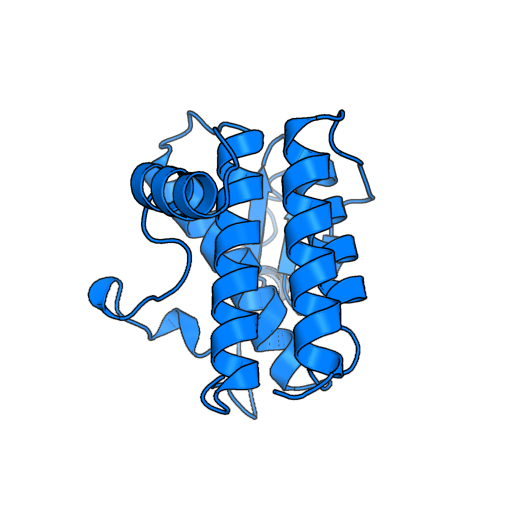1.00 97.81 95 ALA A N 1
ATOM 756 C CA . ALA A 1 95 ? 3.032 -5.014 -5.252 1.00 97.81 95 ALA A CA 1
ATOM 757 C C . ALA A 1 95 ? 3.499 -6.275 -6.003 1.00 97.81 95 ALA A C 1
ATOM 759 O O . ALA A 1 95 ? 3.269 -6.399 -7.204 1.00 97.81 95 ALA A O 1
ATOM 760 N N . LEU A 1 96 ? 4.053 -7.263 -5.291 1.00 95.81 96 LEU A N 1
ATOM 761 C CA . LEU A 1 96 ? 4.503 -8.533 -5.876 1.00 95.81 96 LEU A CA 1
ATOM 762 C C . LEU A 1 96 ? 3.359 -9.327 -6.524 1.00 95.81 96 LEU A C 1
ATOM 764 O O . LEU A 1 96 ? 3.515 -9.877 -7.618 1.00 95.81 96 LEU A O 1
ATOM 768 N N . ARG A 1 97 ? 2.183 -9.369 -5.886 1.00 95.31 97 ARG A N 1
ATOM 769 C CA . ARG A 1 97 ? 0.982 -9.994 -6.457 1.00 95.31 97 ARG A CA 1
ATOM 770 C C . ARG A 1 97 ? 0.577 -9.311 -7.753 1.00 95.31 97 ARG A C 1
ATOM 772 O O . ARG A 1 97 ? 0.339 -10.001 -8.743 1.00 95.31 97 ARG A O 1
ATOM 779 N N . TYR A 1 98 ? 0.539 -7.983 -7.773 1.00 96.50 98 TYR A N 1
ATOM 780 C CA . TYR A 1 98 ? 0.239 -7.232 -8.986 1.00 96.50 98 TYR A CA 1
ATOM 781 C C . TYR A 1 98 ? 1.238 -7.551 -10.112 1.00 96.50 98 TYR A C 1
ATOM 783 O O . TYR A 1 98 ? 0.812 -7.895 -11.215 1.00 96.50 98 TYR A O 1
ATOM 791 N N . GLN A 1 99 ? 2.544 -7.563 -9.821 1.00 95.12 99 GLN A N 1
ATOM 792 C CA . GLN A 1 99 ? 3.586 -7.936 -10.790 1.00 95.12 99 GLN A CA 1
ATOM 793 C C . GLN A 1 99 ? 3.393 -9.349 -11.359 1.00 95.12 99 GLN A C 1
ATOM 795 O O . GLN A 1 99 ? 3.565 -9.583 -12.557 1.00 95.12 99 GLN A O 1
ATOM 800 N N . SER A 1 100 ? 2.989 -10.303 -10.514 1.00 93.31 100 SER A N 1
ATOM 801 C CA . SER A 1 100 ? 2.712 -11.674 -10.960 1.00 93.31 100 SER A CA 1
ATOM 802 C C . SER A 1 100 ? 1.545 -11.750 -11.958 1.00 93.31 100 SER A C 1
ATOM 804 O O . SER A 1 100 ? 1.569 -12.569 -12.880 1.00 93.31 100 SER A O 1
ATOM 806 N N . LEU A 1 101 ? 0.545 -10.873 -11.809 1.00 91.75 101 LEU A N 1
ATOM 807 C CA . LEU A 1 101 ? -0.638 -10.814 -12.668 1.00 91.75 101 LEU A CA 1
ATOM 808 C C . LEU A 1 101 ? -0.383 -10.036 -13.966 1.00 91.75 101 LEU A C 1
ATOM 810 O O . LEU A 1 101 ? -0.934 -10.408 -15.003 1.00 91.75 101 LEU A O 1
ATOM 814 N N . SER A 1 102 ? 0.466 -9.004 -13.932 1.00 89.00 102 SER A N 1
ATOM 815 C CA . SER A 1 102 ? 0.765 -8.146 -15.089 1.00 89.00 102 SER A CA 1
ATOM 816 C C . SER A 1 102 ? 1.713 -8.784 -16.114 1.00 89.00 102 SER A C 1
ATOM 818 O O . SER A 1 102 ? 1.812 -8.302 -17.238 1.00 89.00 102 SER A O 1
ATOM 820 N N . LYS A 1 103 ? 2.390 -9.895 -15.782 1.00 83.75 103 LYS A N 1
ATOM 821 C CA . LYS A 1 103 ? 3.221 -10.696 -16.715 1.00 83.75 103 LYS A CA 1
ATOM 822 C C . LYS A 1 103 ? 4.235 -9.870 -17.533 1.00 83.75 103 LYS A C 1
ATOM 824 O O . LYS A 1 103 ? 4.469 -10.168 -18.706 1.00 83.75 103 LYS A O 1
ATOM 829 N N . ASN A 1 104 ? 4.891 -8.901 -16.891 1.00 79.56 104 ASN A N 1
ATOM 830 C CA . ASN A 1 104 ? 5.853 -7.940 -17.467 1.00 79.56 104 ASN A CA 1
ATOM 831 C C . ASN A 1 104 ? 5.252 -6.753 -18.245 1.00 79.56 104 ASN A C 1
ATOM 833 O O . ASN A 1 104 ? 6.016 -5.972 -18.805 1.00 79.56 104 ASN A O 1
ATOM 837 N N . ASP A 1 105 ? 3.929 -6.587 -18.261 1.00 89.25 105 ASP A N 1
ATOM 838 C CA . ASP A 1 105 ? 3.259 -5.368 -18.740 1.00 89.25 105 ASP A CA 1
ATOM 839 C C . ASP A 1 105 ? 2.828 -4.512 -17.540 1.00 89.25 105 ASP A C 1
ATOM 841 O O . ASP A 1 105 ? 1.649 -4.309 -17.250 1.00 89.25 105 ASP A O 1
ATOM 845 N N . GLU A 1 106 ? 3.816 -4.115 -16.739 1.00 91.31 106 GLU A N 1
ATOM 846 C CA . GLU A 1 106 ? 3.573 -3.367 -15.513 1.00 91.31 106 GLU A CA 1
ATOM 847 C C . GLU A 1 106 ? 3.161 -1.928 -15.836 1.00 91.31 106 GLU A C 1
ATOM 849 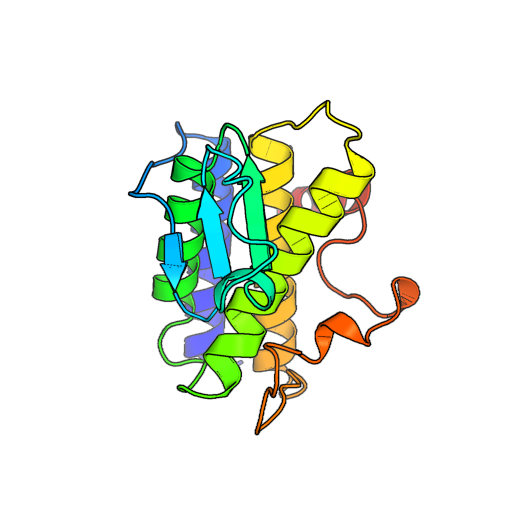O O . GLU A 1 106 ? 3.936 -1.145 -16.381 1.00 91.31 106 GLU A O 1
ATOM 854 N N . ASN A 1 107 ? 1.935 -1.561 -15.470 1.00 95.25 107 ASN A N 1
ATOM 855 C CA . ASN A 1 107 ? 1.494 -0.175 -15.489 1.00 95.25 107 ASN A CA 1
ATOM 856 C C . ASN A 1 107 ? 1.749 0.493 -14.128 1.00 95.25 107 ASN A C 1
ATOM 858 O O . ASN A 1 107 ? 1.239 0.018 -13.109 1.00 95.25 107 ASN A O 1
ATOM 862 N N . GLN A 1 108 ? 2.468 1.623 -14.132 1.00 95.19 108 GLN A N 1
ATOM 863 C CA . GLN A 1 108 ? 2.789 2.406 -12.932 1.00 95.19 108 GLN A CA 1
ATOM 864 C C . GLN A 1 108 ? 1.543 2.736 -12.098 1.00 95.19 108 GLN A C 1
ATOM 866 O O . GLN A 1 108 ? 1.540 2.589 -10.878 1.00 95.19 108 GLN A O 1
ATOM 871 N N . ARG A 1 109 ? 0.460 3.198 -12.732 1.00 94.31 109 ARG A N 1
ATOM 872 C CA . ARG A 1 109 ? -0.738 3.623 -11.997 1.00 94.31 109 ARG A CA 1
ATOM 873 C C . ARG A 1 109 ? -1.473 2.440 -11.396 1.00 94.31 109 ARG A C 1
ATOM 875 O O . ARG A 1 109 ? -1.831 2.507 -10.225 1.00 94.31 109 ARG A O 1
ATOM 882 N N . ASP A 1 110 ? -1.668 1.371 -12.160 1.00 95.44 110 ASP A N 1
ATOM 883 C CA . ASP A 1 110 ? -2.338 0.177 -11.642 1.00 95.44 110 ASP A CA 1
ATOM 884 C C . ASP A 1 110 ? -1.540 -0.440 -10.468 1.00 95.44 110 ASP A C 1
ATOM 886 O O . ASP A 1 110 ? -2.155 -0.841 -9.480 1.00 95.44 110 ASP A O 1
ATOM 890 N N . LEU A 1 111 ? -0.195 -0.402 -10.494 1.00 97.31 111 LEU A N 1
ATOM 891 C CA . LEU A 1 111 ? 0.660 -0.786 -9.356 1.00 97.31 111 LEU A CA 1
ATOM 892 C C . LEU A 1 111 ? 0.372 0.066 -8.110 1.00 97.31 111 LEU A C 1
ATOM 894 O O . LEU A 1 111 ? 0.118 -0.459 -7.025 1.00 97.31 111 LEU A O 1
ATOM 898 N N . LEU A 1 112 ? 0.419 1.393 -8.256 1.00 98.06 112 LEU A N 1
ATOM 899 C CA . LEU A 1 112 ? 0.234 2.318 -7.135 1.00 98.06 112 LEU A CA 1
ATOM 900 C C . LEU A 1 112 ? -1.180 2.218 -6.549 1.00 98.06 112 LEU A C 1
ATOM 902 O O . LEU A 1 112 ? -1.345 2.234 -5.329 1.00 98.06 112 LEU A O 1
ATOM 906 N N . PHE A 1 113 ? -2.203 2.069 -7.395 1.00 97.31 113 PHE A N 1
ATOM 907 C CA . PHE A 1 113 ? -3.581 1.897 -6.937 1.00 97.31 113 PHE A CA 1
ATOM 908 C C . PHE A 1 113 ? -3.831 0.525 -6.308 1.00 97.31 113 PHE A C 1
ATOM 910 O O . PHE A 1 113 ? -4.609 0.453 -5.357 1.00 97.31 113 PHE A O 1
ATOM 917 N N . ALA A 1 114 ? -3.156 -0.539 -6.755 1.00 97.88 114 ALA A N 1
ATOM 918 C CA . ALA A 1 114 ? -3.200 -1.837 -6.083 1.00 97.88 114 ALA A CA 1
ATOM 919 C C . ALA A 1 114 ? -2.711 -1.723 -4.630 1.00 97.88 114 ALA A C 1
ATOM 921 O O . ALA A 1 114 ? -3.412 -2.123 -3.701 1.00 97.88 114 ALA A O 1
ATOM 922 N N . VAL A 1 115 ? -1.549 -1.100 -4.421 1.00 98.44 115 VAL A N 1
ATOM 923 C CA . VAL A 1 115 ? -0.973 -0.890 -3.081 1.00 98.44 115 VAL A CA 1
ATOM 924 C C . VAL A 1 115 ? -1.839 0.041 -2.231 1.00 98.44 115 VAL A C 1
ATOM 926 O O . VAL A 1 115 ? -2.063 -0.222 -1.050 1.00 98.44 115 VAL A O 1
ATOM 929 N N . LEU A 1 116 ? -2.385 1.107 -2.820 1.00 98.25 116 LEU A N 1
ATOM 930 C CA . LEU A 1 116 ? -3.290 2.008 -2.108 1.00 98.25 116 LEU A CA 1
ATOM 931 C C . LEU A 1 116 ? -4.595 1.317 -1.690 1.00 98.25 116 LEU A C 1
ATOM 933 O O . LEU A 1 116 ? -5.108 1.592 -0.608 1.00 98.25 116 LEU A O 1
ATOM 937 N N . HIS A 1 117 ? -5.138 0.429 -2.525 1.00 97.94 117 HIS A N 1
ATOM 938 C CA . HIS A 1 117 ? -6.326 -0.356 -2.190 1.00 97.94 117 HIS A CA 1
ATOM 939 C C . HIS A 1 117 ? -6.063 -1.275 -0.990 1.00 97.94 117 HIS A C 1
ATOM 941 O O . HIS A 1 117 ? -6.882 -1.320 -0.074 1.00 97.94 117 HIS A O 1
ATOM 947 N N . GLU A 1 118 ? -4.896 -1.923 -0.934 1.00 98.50 118 GLU A N 1
ATOM 948 C CA . GLU A 1 118 ? -4.494 -2.699 0.244 1.00 98.50 118 GLU A CA 1
ATOM 949 C C . GLU A 1 118 ? -4.427 -1.830 1.505 1.00 98.50 118 GLU A C 1
ATOM 951 O O . GLU A 1 118 ? -4.926 -2.232 2.552 1.00 98.50 118 GLU A O 1
ATOM 956 N N . ALA A 1 119 ? -3.900 -0.606 1.411 1.00 98.50 119 ALA A N 1
ATOM 957 C CA . ALA A 1 119 ? -3.878 0.307 2.550 1.00 98.50 119 ALA A CA 1
ATOM 958 C C . ALA A 1 119 ? -5.292 0.619 3.078 1.00 98.50 119 ALA A C 1
ATOM 960 O O . ALA A 1 119 ? -5.501 0.646 4.288 1.00 98.50 119 ALA A O 1
ATOM 961 N N . PHE A 1 120 ? -6.291 0.799 2.207 1.00 98.19 120 PHE A N 1
ATOM 962 C CA . PHE A 1 120 ? -7.679 0.947 2.662 1.00 98.19 120 PHE A CA 1
ATOM 963 C C . PHE A 1 120 ? -8.183 -0.287 3.417 1.00 98.19 120 PHE A C 1
ATOM 965 O O . PHE A 1 120 ? -8.810 -0.128 4.463 1.00 98.19 120 PHE A O 1
ATOM 972 N N . ALA A 1 121 ? -7.892 -1.492 2.919 1.00 97.75 121 ALA A N 1
ATOM 973 C CA . ALA A 1 121 ? -8.289 -2.728 3.588 1.00 97.75 121 ALA A CA 1
ATOM 974 C C . ALA A 1 121 ? -7.629 -2.867 4.967 1.00 97.75 121 ALA A C 1
ATOM 976 O O . ALA A 1 121 ? -8.311 -3.182 5.940 1.00 97.75 121 ALA A O 1
ATOM 977 N N . ILE A 1 122 ? -6.338 -2.541 5.079 1.00 98.25 122 ILE A N 1
ATOM 978 C CA . ILE A 1 122 ? -5.631 -2.529 6.365 1.00 98.25 122 ILE A CA 1
ATOM 979 C C . ILE A 1 122 ? -6.276 -1.530 7.336 1.00 98.25 122 ILE A C 1
ATOM 981 O O . ILE A 1 122 ? -6.500 -1.868 8.496 1.00 98.25 122 ILE A O 1
ATOM 985 N N . LEU A 1 123 ? -6.627 -0.319 6.880 1.00 98.06 123 LEU A N 1
ATOM 986 C CA . LEU A 1 123 ? -7.300 0.666 7.737 1.00 98.06 123 LEU A CA 1
ATOM 987 C C . LEU A 1 123 ? -8.648 0.147 8.255 1.00 98.06 123 LEU A C 1
ATOM 989 O O . LEU A 1 123 ? -8.954 0.328 9.432 1.00 98.06 123 LEU A O 1
ATOM 993 N N . ASP A 1 124 ? -9.438 -0.498 7.393 1.00 96.88 124 ASP A N 1
ATOM 994 C CA . ASP A 1 124 ? -10.737 -1.078 7.758 1.00 96.88 124 ASP A CA 1
ATOM 995 C C . ASP A 1 124 ? -10.586 -2.204 8.791 1.00 96.88 124 ASP A C 1
ATOM 997 O O . ASP A 1 124 ? -11.380 -2.312 9.731 1.00 96.88 124 ASP A O 1
ATOM 1001 N N . GLU A 1 125 ? -9.553 -3.033 8.646 1.00 96.88 125 GLU A N 1
ATOM 1002 C CA . GLU A 1 125 ? -9.230 -4.105 9.587 1.00 96.88 125 GLU A CA 1
ATOM 1003 C C . GLU A 1 125 ? -8.739 -3.565 10.934 1.00 96.88 125 GLU A C 1
ATOM 1005 O O . GLU A 1 125 ? -9.179 -4.051 11.977 1.00 96.88 125 GLU A O 1
ATOM 1010 N N . MET A 1 126 ? -7.889 -2.533 10.930 1.00 96.62 126 MET A N 1
ATOM 1011 C CA . MET A 1 126 ? -7.433 -1.860 12.150 1.00 96.62 126 MET A CA 1
ATOM 1012 C C . MET A 1 126 ? -8.597 -1.175 12.878 1.00 96.62 126 MET A C 1
ATOM 1014 O O . MET A 1 126 ? -8.728 -1.337 14.089 1.00 96.62 126 MET A O 1
ATOM 1018 N N . GLU A 1 127 ? -9.483 -0.474 12.156 1.00 96.44 127 GLU A N 1
ATOM 1019 C CA . GLU A 1 127 ? -10.680 0.159 12.738 1.00 96.44 127 GLU A CA 1
ATOM 1020 C C . GLU A 1 127 ? -11.623 -0.885 13.353 1.00 96.44 127 GLU A C 1
ATOM 1022 O O . GLU A 1 127 ? -12.246 -0.647 14.388 1.00 96.44 127 GLU A O 1
ATOM 1027 N N . SER A 1 128 ? -11.703 -2.063 12.734 1.00 94.88 128 SER A N 1
ATOM 1028 C CA . SER A 1 128 ? -12.536 -3.174 13.200 1.00 94.88 128 SER A CA 1
ATOM 1029 C C . SER A 1 128 ? -11.861 -4.041 14.274 1.00 94.88 128 SER A C 1
ATOM 1031 O O . SER A 1 128 ? -12.495 -4.966 14.780 1.00 94.88 128 SER A O 1
ATOM 1033 N N . GLY A 1 129 ? -10.596 -3.776 14.622 1.00 95.00 129 GLY A N 1
ATOM 1034 C CA . GLY A 1 129 ? -9.833 -4.541 15.614 1.00 95.00 129 GLY A CA 1
ATOM 1035 C C . GLY A 1 129 ? -9.470 -5.968 15.185 1.00 95.00 129 GLY A C 1
ATOM 1036 O O . GLY A 1 129 ? -9.269 -6.826 16.038 1.00 95.00 129 GLY A O 1
ATOM 1037 N N . ILE A 1 130 ? -9.416 -6.232 13.879 1.00 94.56 130 ILE A N 1
ATOM 1038 C CA . ILE A 1 130 ? -9.143 -7.557 13.290 1.00 94.56 130 ILE A CA 1
ATOM 1039 C C . ILE A 1 130 ? -7.856 -7.578 12.457 1.00 94.56 130 ILE A C 1
ATOM 1041 O O . ILE A 1 130 ? -7.628 -8.523 11.710 1.00 94.56 130 ILE A O 1
ATOM 1045 N N . PHE A 1 131 ? -7.049 -6.517 12.523 1.00 95.88 131 PHE A N 1
ATOM 1046 C CA . PHE A 1 131 ? -5.741 -6.489 11.881 1.00 95.88 131 PHE A CA 1
ATOM 1047 C C . PHE A 1 131 ? -4.796 -7.442 12.620 1.00 95.88 131 PHE A C 1
ATOM 1049 O O . PHE A 1 131 ? -4.347 -7.157 13.732 1.00 95.88 131 PHE A O 1
ATOM 1056 N N . GLU A 1 132 ? -4.541 -8.594 12.011 1.00 94.75 132 GLU A N 1
ATOM 1057 C CA . GLU A 1 132 ? -3.682 -9.637 12.562 1.00 94.75 132 GLU A CA 1
ATOM 1058 C C . GLU A 1 132 ? -2.231 -9.429 12.129 1.00 94.75 132 GLU A C 1
ATOM 1060 O O . GLU A 1 132 ? -1.959 -9.069 10.989 1.00 94.75 132 GLU A O 1
ATOM 1065 N N . TYR A 1 133 ? -1.301 -9.682 13.047 1.00 94.50 133 TYR A N 1
ATOM 1066 C CA . TYR A 1 133 ? 0.137 -9.649 12.803 1.00 94.50 133 TYR A CA 1
ATOM 1067 C C . TYR A 1 133 ? 0.843 -10.636 13.736 1.00 94.50 133 TYR A C 1
ATOM 1069 O O . TYR A 1 133 ? 0.341 -10.969 14.815 1.00 94.50 133 TYR A O 1
ATOM 1077 N N . PHE A 1 134 ? 2.030 -11.098 13.350 1.00 91.56 134 PHE A N 1
ATOM 1078 C CA . PHE A 1 134 ? 2.843 -11.932 14.230 1.00 91.56 134 PHE A CA 1
ATOM 1079 C C . PHE A 1 134 ? 3.633 -11.094 15.235 1.00 91.56 134 PHE A C 1
ATOM 1081 O O . PHE A 1 134 ? 4.221 -10.072 14.896 1.00 91.56 134 PHE A O 1
ATOM 1088 N N . LEU A 1 135 ? 3.714 -11.574 16.481 1.00 86.62 135 LEU A N 1
ATOM 1089 C CA . LEU A 1 135 ? 4.581 -10.972 17.503 1.00 86.62 135 LEU A CA 1
ATOM 1090 C C . LEU A 1 135 ? 6.074 -11.199 17.219 1.00 86.62 135 LEU A C 1
ATOM 1092 O O . LEU A 1 135 ? 6.924 -10.454 17.701 1.00 86.62 135 LEU A O 1
ATOM 1096 N N . VAL A 1 136 ? 6.395 -12.255 16.469 1.00 81.12 136 VAL A N 1
ATOM 1097 C CA . VAL A 1 136 ? 7.750 -12.608 16.045 1.00 81.12 136 VAL A CA 1
ATOM 1098 C C . VAL A 1 136 ? 7.677 -13.093 14.602 1.00 81.12 136 VAL A C 1
ATOM 1100 O O . VAL A 1 136 ? 6.929 -14.022 14.312 1.00 81.12 136 VAL A O 1
ATOM 1103 N N . SER A 1 137 ? 8.494 -12.503 13.733 1.00 77.00 137 SER A N 1
ATOM 1104 C CA . SER A 1 137 ? 8.547 -12.810 12.297 1.00 77.00 137 SER A CA 1
ATOM 1105 C C . SER A 1 137 ? 9.917 -13.380 11.914 1.00 77.00 137 SER A C 1
ATOM 1107 O O . SER A 1 137 ? 10.749 -12.669 11.331 1.00 77.00 137 SER A O 1
ATOM 1109 N N . PRO A 1 138 ? 10.226 -14.639 12.283 1.00 75.88 138 PRO A N 1
ATOM 1110 C CA . PRO A 1 138 ? 11.481 -15.256 11.883 1.00 75.88 138 PRO A CA 1
ATOM 1111 C C . PRO A 1 138 ? 11.512 -15.373 10.354 1.00 75.88 138 PRO A C 1
ATOM 1113 O O . PRO A 1 138 ? 10.552 -15.806 9.734 1.00 75.88 138 PRO A O 1
ATOM 1116 N N . GLY A 1 139 ? 12.606 -14.945 9.724 1.00 78.81 139 GLY A N 1
ATOM 1117 C CA . GLY A 1 139 ? 12.728 -15.024 8.264 1.00 78.81 139 GLY A CA 1
ATOM 1118 C C . GLY A 1 139 ? 11.809 -14.079 7.486 1.00 78.81 139 GLY A C 1
ATOM 1119 O O . GLY A 1 139 ? 11.627 -14.303 6.295 1.00 78.81 139 GLY A O 1
ATOM 1120 N N . ASN A 1 140 ? 11.306 -13.020 8.137 1.00 86.94 140 ASN A N 1
ATOM 1121 C CA . ASN A 1 140 ? 10.447 -11.984 7.556 1.00 86.94 140 ASN A CA 1
ATOM 1122 C C . ASN A 1 140 ? 9.011 -12.426 7.241 1.00 86.94 140 ASN A C 1
ATOM 1124 O O . ASN A 1 140 ? 8.326 -11.709 6.531 1.00 86.94 140 ASN A O 1
ATOM 1128 N N . GLU A 1 141 ? 8.534 -13.558 7.755 1.00 90.69 141 GLU A N 1
ATOM 1129 C CA . GLU A 1 141 ? 7.155 -14.027 7.546 1.00 90.69 141 GLU A CA 1
ATOM 1130 C C . GLU A 1 141 ? 6.115 -13.083 8.181 1.00 90.69 141 GLU A C 1
ATOM 1132 O O . GLU A 1 141 ? 6.328 -12.548 9.275 1.00 90.69 141 GLU A O 1
ATOM 1137 N N . ILE A 1 142 ? 4.983 -12.891 7.502 1.00 93.25 142 ILE A N 1
ATOM 1138 C CA . ILE A 1 142 ? 3.840 -12.085 7.969 1.00 93.25 142 ILE A CA 1
ATOM 1139 C C . ILE A 1 142 ? 2.539 -12.881 7.814 1.00 93.25 142 ILE A C 1
ATOM 1141 O O . ILE A 1 142 ? 2.510 -13.877 7.091 1.00 93.25 142 ILE A O 1
ATOM 1145 N N . VAL A 1 143 ? 1.456 -12.453 8.463 1.00 92.56 143 VAL A N 1
ATOM 1146 C CA . VAL A 1 143 ? 0.159 -13.148 8.416 1.00 92.56 143 VAL A CA 1
ATOM 1147 C C . VAL A 1 143 ? -0.343 -13.270 6.978 1.00 92.56 143 VAL A C 1
ATOM 1149 O O . VAL A 1 143 ? -0.763 -14.353 6.569 1.00 92.56 143 VAL A O 1
ATOM 1152 N N . ASP A 1 144 ? -0.221 -12.211 6.173 1.00 94.25 144 ASP A N 1
ATOM 1153 C CA . ASP A 1 144 ? -0.642 -12.208 4.762 1.00 94.25 144 ASP A CA 1
ATOM 1154 C C . ASP A 1 144 ? 0.041 -13.269 3.874 1.00 94.25 144 ASP A C 1
ATOM 1156 O O . ASP A 1 144 ? -0.516 -13.639 2.837 1.00 94.25 144 ASP A O 1
ATOM 1160 N N . ASP A 1 145 ? 1.187 -13.832 4.278 1.00 91.81 145 ASP A N 1
ATOM 1161 C CA . ASP A 1 145 ? 1.812 -14.952 3.552 1.00 91.81 145 ASP A CA 1
ATOM 1162 C C . ASP A 1 145 ? 0.980 -16.240 3.619 1.00 91.81 145 ASP A C 1
ATOM 1164 O O . ASP A 1 145 ? 1.092 -17.104 2.746 1.00 91.81 145 ASP A O 1
ATOM 1168 N N . PHE A 1 146 ? 0.131 -16.362 4.640 1.00 90.38 146 PHE A N 1
ATOM 1169 C CA . PHE A 1 146 ? -0.680 -17.545 4.925 1.00 90.38 146 PHE A CA 1
ATOM 1170 C C . PHE A 1 146 ? -2.161 -17.351 4.575 1.00 90.38 146 PHE A C 1
ATOM 1172 O O . PHE A 1 146 ? -2.946 -18.295 4.678 1.00 90.38 146 PHE A O 1
ATOM 1179 N N . ILE A 1 147 ? -2.550 -16.151 4.135 1.00 87.88 147 ILE A N 1
ATOM 1180 C CA . ILE A 1 147 ? -3.925 -15.843 3.744 1.00 87.88 147 ILE A CA 1
ATOM 1181 C C . ILE A 1 147 ? -4.200 -16.338 2.322 1.00 87.88 147 ILE A C 1
ATOM 1183 O O . ILE A 1 147 ? -3.536 -15.959 1.347 1.00 87.88 147 ILE A O 1
ATOM 1187 N N . GLU A 1 148 ? -5.243 -17.157 2.188 1.00 82.56 148 GLU A N 1
ATOM 1188 C CA . GLU A 1 148 ? -5.741 -17.607 0.891 1.00 82.56 148 GLU A CA 1
ATOM 1189 C C . GLU A 1 148 ? -6.304 -16.438 0.073 1.00 82.56 148 GLU A C 1
ATOM 1191 O O . GLU A 1 148 ? -6.928 -15.521 0.604 1.00 82.56 148 GLU A O 1
ATOM 1196 N N . GLN A 1 149 ? -6.169 -16.498 -1.256 1.00 77.38 149 GLN A N 1
ATOM 1197 C CA . GLN A 1 149 ? -6.638 -15.427 -2.144 1.00 77.38 149 GLN A CA 1
ATOM 1198 C C . GLN A 1 149 ? -8.119 -15.067 -1.929 1.00 77.38 149 GLN A C 1
ATOM 1200 O O . GLN A 1 149 ? -8.459 -13.889 -1.966 1.00 77.38 149 GLN A O 1
ATOM 1205 N N . ALA A 1 150 ? -8.981 -16.055 -1.671 1.00 74.69 150 ALA A N 1
ATOM 1206 C CA . ALA A 1 150 ? -10.418 -15.852 -1.467 1.00 74.69 150 ALA A CA 1
ATOM 1207 C C . ALA A 1 150 ? -10.772 -15.112 -0.161 1.00 74.69 150 ALA A C 1
ATOM 1209 O O . ALA A 1 150 ? -11.901 -14.656 -0.006 1.00 74.69 150 ALA A O 1
ATOM 1210 N N . GLN A 1 151 ? -9.830 -15.010 0.779 1.00 78.62 151 GLN A N 1
ATOM 1211 C CA . GLN A 1 151 ? -10.027 -14.375 2.084 1.00 78.62 151 GLN A CA 1
ATOM 1212 C C . GLN A 1 151 ? -9.503 -12.930 2.121 1.00 78.62 151 GLN A C 1
ATOM 1214 O O . GLN A 1 151 ? -9.733 -12.215 3.099 1.00 78.62 151 GLN A O 1
ATOM 1219 N N . ARG A 1 152 ? -8.812 -12.483 1.063 1.00 83.75 152 ARG A N 1
ATOM 1220 C CA . ARG A 1 152 ? -8.214 -11.145 0.989 1.00 83.75 152 ARG A CA 1
ATOM 1221 C C . ARG A 1 152 ? -9.273 -10.063 0.818 1.00 83.75 152 ARG A C 1
ATOM 1223 O O . ARG A 1 152 ? -10.222 -10.219 0.053 1.00 83.75 152 ARG A O 1
ATOM 1230 N N . ARG A 1 153 ? -9.068 -8.943 1.512 1.00 82.50 153 ARG A N 1
ATOM 1231 C CA . ARG A 1 153 ? -9.990 -7.794 1.523 1.00 82.50 153 ARG A CA 1
ATOM 1232 C C . ARG A 1 153 ? -9.489 -6.587 0.730 1.00 82.50 153 ARG A C 1
ATOM 1234 O O . ARG A 1 153 ? -10.298 -5.727 0.401 1.00 82.50 153 ARG A O 1
ATOM 1241 N N . GLY A 1 154 ? -8.187 -6.524 0.440 1.00 84.56 154 GLY A N 1
ATOM 1242 C CA . GLY A 1 154 ? -7.568 -5.473 -0.366 1.00 84.56 154 GLY A CA 1
ATOM 1243 C C . GLY A 1 154 ? -7.362 -5.886 -1.821 1.00 84.56 154 GLY A C 1
ATOM 1244 O O . GLY A 1 154 ? -8.315 -6.225 -2.524 1.00 84.56 154 GLY A O 1
ATOM 1245 N N . PHE A 1 155 ? -6.121 -5.840 -2.312 1.00 85.44 155 PHE A N 1
ATOM 1246 C CA . PHE A 1 155 ? -5.858 -6.118 -3.728 1.00 85.44 155 PHE A CA 1
ATOM 1247 C C . PHE A 1 155 ? -6.050 -7.602 -4.080 1.00 85.44 155 PHE A C 1
ATOM 1249 O O . PHE A 1 155 ? -5.303 -8.474 -3.627 1.00 85.44 155 PHE A O 1
ATOM 1256 N N . VAL A 1 156 ? -7.006 -7.868 -4.974 1.00 85.44 156 VAL A N 1
ATOM 1257 C CA . VAL A 1 156 ? -7.241 -9.191 -5.578 1.00 85.44 156 VAL A CA 1
ATOM 1258 C C . VAL A 1 156 ? -6.996 -9.166 -7.094 1.00 85.44 156 VAL A C 1
ATOM 1260 O O . VAL A 1 156 ? -6.352 -10.074 -7.622 1.00 85.44 156 VAL A O 1
ATOM 1263 N N . SER A 1 157 ? -7.444 -8.113 -7.786 1.00 88.75 157 SER A N 1
ATOM 1264 C CA . SER A 1 157 ? -7.230 -7.887 -9.222 1.00 88.75 157 SER A CA 1
ATOM 1265 C C . SER A 1 157 ? -7.239 -6.394 -9.583 1.00 88.75 157 SER A C 1
ATOM 1267 O O . SER A 1 157 ? -7.663 -5.537 -8.793 1.00 88.75 157 SER A O 1
ATOM 1269 N N . VAL A 1 158 ? -6.794 -6.068 -10.802 1.00 87.75 158 VAL A N 1
ATOM 1270 C CA . VAL A 1 158 ? -6.853 -4.698 -11.343 1.00 87.75 158 VAL A CA 1
ATOM 1271 C C . VAL A 1 158 ? -8.309 -4.260 -11.514 1.00 87.75 158 VAL A C 1
ATOM 1273 O O . VAL A 1 158 ? -8.675 -3.148 -11.142 1.00 87.75 158 VAL A O 1
ATOM 1276 N N . GLU A 1 159 ? -9.174 -5.141 -12.013 1.00 90.44 159 GLU A N 1
ATOM 1277 C CA . GLU A 1 159 ? -10.593 -4.869 -12.234 1.00 90.44 159 GLU A CA 1
ATOM 1278 C C . GLU A 1 159 ? -11.332 -4.580 -10.924 1.00 90.44 159 GLU A C 1
ATOM 1280 O O . GLU A 1 159 ? -12.153 -3.663 -10.867 1.00 90.44 159 GLU A O 1
ATOM 1285 N N . GLU A 1 160 ? -11.049 -5.334 -9.862 1.00 89.75 160 GLU A N 1
ATOM 1286 C CA . GLU A 1 160 ? -11.638 -5.084 -8.541 1.00 89.75 160 GLU A CA 1
ATOM 1287 C C . GLU A 1 160 ? -11.127 -3.790 -7.926 1.00 89.75 160 GLU A C 1
ATOM 1289 O O . GLU A 1 160 ? -11.916 -3.039 -7.359 1.00 89.75 160 GLU A O 1
ATOM 1294 N N . THR A 1 161 ? -9.849 -3.470 -8.119 1.00 88.31 161 THR A N 1
ATOM 1295 C CA . THR A 1 161 ? -9.279 -2.186 -7.693 1.00 88.31 161 THR A CA 1
ATOM 1296 C C . THR A 1 161 ? -9.966 -1.018 -8.400 1.00 88.31 161 THR A C 1
ATOM 1298 O O . THR A 1 161 ? -10.403 -0.064 -7.756 1.00 88.31 161 THR A O 1
ATOM 1301 N N . LYS A 1 162 ? -10.181 -1.121 -9.717 1.00 90.69 162 LYS A N 1
ATOM 1302 C CA . LYS A 1 162 ? -10.937 -0.121 -10.486 1.00 90.69 162 LYS A CA 1
ATOM 1303 C C . LYS A 1 162 ? -12.373 0.018 -9.982 1.00 90.69 162 LYS A C 1
ATOM 1305 O O . LYS A 1 162 ? -12.847 1.138 -9.807 1.00 90.69 162 LYS A O 1
ATOM 1310 N N . LYS A 1 163 ? -13.059 -1.093 -9.686 1.00 91.00 163 LYS A N 1
ATOM 1311 C CA . LYS A 1 163 ? -14.413 -1.070 -9.097 1.00 91.00 163 LYS A CA 1
ATOM 1312 C C . LYS A 1 163 ? -14.429 -0.407 -7.720 1.00 91.00 163 LYS A C 1
ATOM 1314 O O . LYS A 1 163 ? -15.298 0.423 -7.468 1.00 91.00 163 LYS A O 1
ATOM 1319 N N . PHE A 1 164 ? -13.474 -0.742 -6.856 1.00 91.88 164 PHE A N 1
ATOM 1320 C CA . PHE A 1 164 ? -13.345 -0.166 -5.520 1.00 91.88 164 PHE A CA 1
ATOM 1321 C C . PHE A 1 164 ? -13.221 1.361 -5.577 1.00 91.88 164 PHE A C 1
ATOM 1323 O O . PHE A 1 164 ? -13.987 2.074 -4.924 1.00 91.88 164 PHE A O 1
ATOM 1330 N N . PHE A 1 165 ? -12.316 1.876 -6.412 1.00 91.12 165 PHE A N 1
ATOM 1331 C CA . PHE A 1 165 ? -12.134 3.319 -6.565 1.00 91.12 165 PHE A CA 1
ATOM 1332 C C . PHE A 1 165 ? -13.317 3.989 -7.280 1.00 91.12 165 PHE A C 1
ATOM 1334 O O . PHE A 1 165 ? -13.725 5.080 -6.877 1.00 91.12 165 PHE A O 1
ATOM 1341 N N . ALA A 1 166 ? -13.965 3.315 -8.237 1.00 89.00 166 ALA A N 1
ATOM 1342 C CA . ALA A 1 166 ? -15.169 3.832 -8.889 1.00 89.00 166 ALA A CA 1
ATOM 1343 C C . ALA A 1 166 ? -16.325 4.059 -7.900 1.00 89.00 166 ALA A C 1
ATOM 1345 O O . ALA A 1 166 ? -17.014 5.076 -7.989 1.00 89.00 166 ALA A O 1
ATOM 1346 N N . LEU A 1 167 ? -16.504 3.166 -6.918 1.00 88.94 167 LEU A N 1
ATOM 1347 C CA . LEU A 1 167 ? -17.494 3.333 -5.842 1.00 88.94 167 LEU A CA 1
ATOM 1348 C C . LEU A 1 167 ? -17.197 4.542 -4.941 1.00 88.94 167 LEU A C 1
ATOM 1350 O O . LEU A 1 167 ? -18.110 5.088 -4.326 1.00 88.94 167 LEU A O 1
ATOM 1354 N N . LYS A 1 168 ? -15.939 4.989 -4.893 1.00 85.06 168 LYS A N 1
ATOM 1355 C CA . LYS A 1 168 ? -15.498 6.201 -4.187 1.00 85.06 168 LYS A CA 1
ATOM 1356 C C . LYS A 1 168 ? -15.523 7.457 -5.067 1.00 85.06 168 LYS A C 1
ATOM 1358 O O . LYS A 1 168 ? -15.063 8.507 -4.636 1.00 85.06 168 LYS A O 1
ATOM 1363 N N . GLY A 1 169 ? -16.055 7.367 -6.288 1.00 83.88 169 GLY A N 1
ATOM 1364 C CA . GLY A 1 169 ? -16.116 8.482 -7.237 1.00 83.88 169 GLY A CA 1
ATOM 1365 C C . GLY A 1 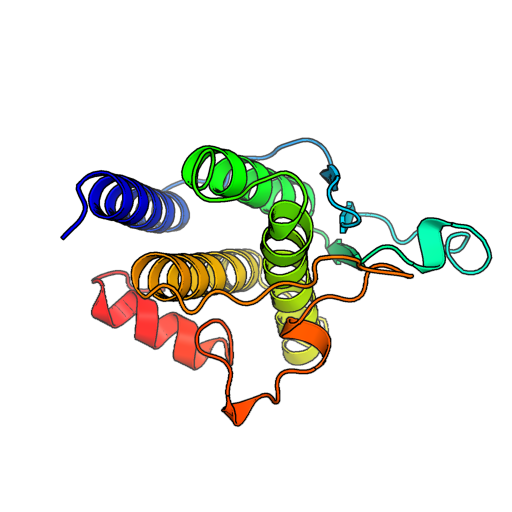169 ? -14.835 8.702 -8.048 1.00 83.88 169 GLY A C 1
ATOM 1366 O O . GLY A 1 169 ? -14.758 9.673 -8.798 1.00 83.88 169 GLY A O 1
ATOM 1367 N N . ILE A 1 170 ? -13.853 7.801 -7.951 1.00 82.00 170 ILE A N 1
ATOM 1368 C CA . ILE A 1 170 ? -12.562 7.883 -8.645 1.00 82.00 170 ILE A CA 1
ATOM 1369 C C . ILE A 1 170 ? -12.593 6.955 -9.862 1.00 82.00 170 ILE A C 1
ATOM 1371 O O . ILE A 1 170 ? -12.697 5.738 -9.728 1.00 82.00 170 ILE A O 1
ATOM 1375 N N . LYS A 1 171 ? -12.509 7.522 -11.071 1.00 80.31 171 LYS A N 1
ATOM 1376 C CA . LYS A 1 171 ? -12.472 6.752 -12.325 1.00 80.31 171 LYS A CA 1
ATOM 1377 C C . LYS A 1 171 ? -11.025 6.555 -12.774 1.00 80.31 171 LYS A C 1
ATOM 1379 O O . LYS A 1 171 ? -10.398 7.517 -13.214 1.00 80.31 171 LYS A O 1
ATOM 1384 N N . LEU A 1 172 ? -10.537 5.325 -12.626 1.00 80.31 172 LEU A N 1
ATOM 1385 C CA . LEU A 1 172 ? -9.218 4.856 -13.065 1.00 80.31 172 LEU A CA 1
ATOM 1386 C C . LEU A 1 172 ? -9.231 4.377 -14.518 1.00 80.31 172 LEU A C 1
ATOM 1388 O O . LEU A 1 172 ? -10.251 3.768 -14.921 1.00 80.31 172 LEU A O 1
#